Protein AF-A0ABD2MFW4-F1 (afdb_monomer_lite)

Foldseek 3Di:
DPVVVVVVVVVVVVVVVVVVVVVVVVLVVQLEAEEEPCQDPVNLVVLLVSVQVPGAYEYEYLCPPADDPDNPDDGPSNVVSCVVSVDDHHYDHDDPVPPVVVVVCVVVGPHDPDYDDDD

pLDDT: mean 78.67, std 15.23, range [41.5, 95.81]

InterPro domains:
  IPR001509 NAD-dependent epimerase/dehydratase [PF01370] (33-108)
  IPR036291 NAD(P)-binding domain superfamily [SSF51735] (30-109)

Structure (mmCIF, N/CA/C/O backbone):
data_AF-A0ABD2MFW4-F1
#
_entry.id   AF-A0ABD2MFW4-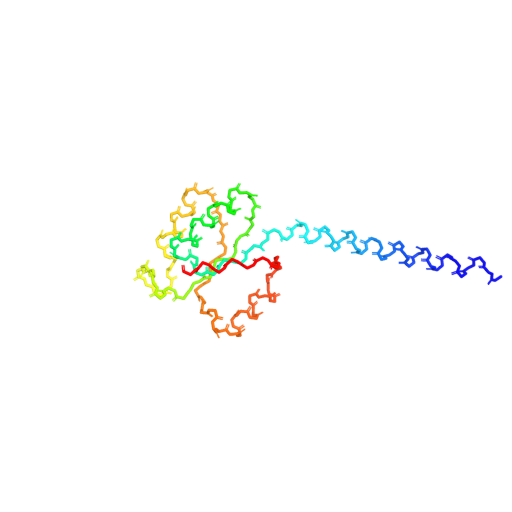F1
#
loop_
_atom_site.group_PDB
_atom_site.id
_atom_site.type_symbol
_atom_site.label_atom_id
_atom_site.label_alt_id
_atom_site.label_comp_id
_atom_site.label_asym_id
_atom_site.label_entity_id
_atom_site.label_seq_id
_atom_site.pdbx_PDB_ins_code
_atom_site.Cartn_x
_atom_site.Cartn_y
_atom_site.Cartn_z
_atom_site.occupancy
_atom_site.B_iso_or_equiv
_atom_site.auth_seq_id
_atom_site.auth_comp_id
_atom_site.auth_asym_id
_atom_site.auth_atom_id
_atom_site.pdbx_PDB_model_num
ATOM 1 N N . MET A 1 1 ? -53.372 -24.096 9.991 1.00 47.19 1 MET A N 1
ATOM 2 C CA . MET A 1 1 ? -52.307 -24.054 8.956 1.00 47.19 1 MET A CA 1
ATOM 3 C C . MET A 1 1 ? -52.017 -22.631 8.430 1.00 47.19 1 MET A C 1
ATOM 5 O O . MET A 1 1 ? -51.573 -22.485 7.301 1.00 47.19 1 MET A O 1
ATOM 9 N N . LEU A 1 2 ? -52.228 -21.573 9.234 1.00 43.91 2 LEU A N 1
ATOM 10 C CA . LEU A 1 2 ? -51.948 -20.172 8.848 1.00 43.91 2 LEU A CA 1
ATOM 11 C C . LEU A 1 2 ? -50.856 -19.507 9.711 1.00 43.91 2 LEU A C 1
ATOM 13 O O . LEU A 1 2 ? -50.179 -18.607 9.235 1.00 43.91 2 LEU A O 1
ATOM 17 N N . ILE A 1 3 ? -50.591 -20.020 10.920 1.00 47.00 3 ILE A N 1
ATOM 18 C CA . ILE A 1 3 ? -49.535 -19.511 11.819 1.00 47.00 3 ILE A CA 1
ATOM 19 C C . ILE A 1 3 ? -48.130 -19.982 11.376 1.00 47.00 3 ILE A C 1
ATOM 21 O O . ILE A 1 3 ? -47.151 -19.256 11.504 1.00 47.00 3 ILE A O 1
ATOM 25 N N . LEU A 1 4 ? -48.022 -21.161 10.750 1.00 41.50 4 LEU A N 1
ATOM 26 C CA . LEU A 1 4 ? -46.742 -21.696 10.257 1.00 41.50 4 LEU A CA 1
ATOM 27 C C . LEU A 1 4 ? -46.185 -20.941 9.034 1.00 41.50 4 LEU A C 1
ATOM 29 O O . LEU A 1 4 ? -44.974 -20.921 8.850 1.00 41.50 4 LEU A O 1
ATOM 33 N N . LYS A 1 5 ? -47.027 -20.274 8.226 1.00 45.56 5 LYS A N 1
ATOM 34 C CA . LYS A 1 5 ? -46.563 -19.492 7.061 1.00 45.56 5 LYS A CA 1
ATOM 35 C C . LYS A 1 5 ? -45.933 -18.144 7.448 1.00 45.56 5 LYS A C 1
ATOM 37 O O . LYS A 1 5 ? -45.047 -17.689 6.732 1.00 45.56 5 LYS A O 1
ATOM 42 N N . SER A 1 6 ? -46.325 -17.523 8.569 1.00 51.31 6 SER A N 1
ATOM 43 C CA . SER A 1 6 ? -45.706 -16.259 9.017 1.00 51.31 6 SER A CA 1
ATOM 44 C C . SER A 1 6 ? -44.363 -16.477 9.729 1.00 51.31 6 SER A C 1
ATOM 46 O O . SER A 1 6 ? -43.450 -15.667 9.583 1.00 51.31 6 SER A O 1
ATOM 48 N N . LEU A 1 7 ? -44.203 -17.607 10.429 1.00 48.97 7 LEU A N 1
ATOM 49 C CA . LEU A 1 7 ? -42.967 -17.967 11.136 1.00 48.97 7 LEU A CA 1
ATOM 50 C C . LEU A 1 7 ? -41.800 -18.269 10.185 1.00 48.97 7 LEU A C 1
ATOM 52 O O . LEU A 1 7 ? -40.664 -17.905 10.485 1.00 48.97 7 LEU A O 1
ATOM 56 N N . VAL A 1 8 ? -42.068 -18.881 9.023 1.00 56.84 8 VAL A N 1
ATOM 57 C CA . VAL A 1 8 ? -41.059 -19.080 7.962 1.00 56.84 8 VAL A CA 1
ATOM 58 C C . VAL A 1 8 ? -40.525 -17.732 7.475 1.00 56.84 8 VAL A C 1
ATOM 60 O O . VAL A 1 8 ? -39.321 -17.583 7.293 1.00 56.84 8 VAL A O 1
ATOM 63 N N . ASN A 1 9 ? -41.399 -16.731 7.355 1.00 63.62 9 ASN A N 1
ATOM 64 C CA . ASN A 1 9 ? -41.028 -15.395 6.902 1.00 63.62 9 ASN A CA 1
ATOM 65 C C . ASN A 1 9 ? -40.169 -14.651 7.940 1.00 63.62 9 ASN A C 1
ATOM 67 O O . ASN A 1 9 ? -39.172 -14.035 7.582 1.00 63.62 9 ASN A O 1
ATOM 71 N N . LEU A 1 10 ? -40.476 -14.790 9.236 1.00 69.50 10 LEU A N 1
ATOM 72 C CA . LEU A 1 10 ? -39.669 -14.192 10.306 1.00 69.50 10 LEU A CA 1
ATOM 73 C C . LEU A 1 10 ? -38.294 -14.865 10.441 1.00 69.50 10 LEU A C 1
ATOM 75 O O . LEU A 1 10 ? -37.288 -14.180 10.589 1.00 69.50 10 LEU A O 1
ATOM 79 N N . ARG A 1 11 ? -38.216 -16.199 10.334 1.00 74.12 11 ARG A N 1
ATOM 80 C CA . ARG A 1 11 ? -36.931 -16.923 10.358 1.00 74.12 11 ARG A CA 1
ATOM 81 C C . ARG A 1 11 ? -36.052 -16.569 9.161 1.00 74.12 11 ARG A C 1
ATOM 83 O O . ARG A 1 11 ? -34.842 -16.435 9.317 1.00 74.12 11 ARG A O 1
ATOM 90 N N . GLN A 1 12 ? -36.657 -16.423 7.982 1.00 73.75 12 GLN A N 1
ATOM 91 C CA . GLN A 1 12 ? -35.964 -15.996 6.771 1.00 73.75 12 GLN A CA 1
ATOM 92 C C . GLN A 1 12 ? -35.491 -14.540 6.899 1.00 73.75 12 GLN A C 1
ATOM 94 O O . GLN A 1 12 ? -34.336 -14.252 6.604 1.00 73.75 12 GLN A O 1
ATOM 99 N N . PHE A 1 13 ? -36.345 -13.647 7.407 1.00 77.69 13 PHE A N 1
ATOM 100 C CA . PHE A 1 13 ? -36.016 -12.245 7.658 1.00 77.69 13 PHE A CA 1
ATOM 101 C C . PHE A 1 13 ? -34.871 -12.096 8.660 1.00 77.69 13 PHE A C 1
ATOM 103 O O . PHE A 1 13 ? -33.907 -11.402 8.369 1.00 77.69 13 PHE A O 1
ATOM 110 N N . ILE A 1 14 ? -34.914 -12.810 9.790 1.00 79.25 14 ILE A N 1
ATOM 111 C CA . ILE A 1 14 ? -33.826 -12.820 10.778 1.00 79.25 14 ILE A CA 1
ATOM 112 C C . ILE A 1 14 ? -32.533 -13.353 10.146 1.00 79.25 14 ILE A C 1
ATOM 114 O O . ILE A 1 14 ? -31.467 -12.797 10.384 1.00 79.25 14 ILE A O 1
ATOM 118 N N . LYS A 1 15 ? -32.606 -14.380 9.286 1.00 81.56 15 LYS A N 1
ATOM 119 C CA . LYS A 1 15 ? -31.439 -14.867 8.531 1.00 81.56 15 LYS A CA 1
ATOM 120 C C . LYS A 1 15 ? -30.850 -13.796 7.614 1.00 81.56 15 LYS A C 1
ATOM 122 O O . LYS A 1 15 ? -29.637 -13.633 7.608 1.00 81.56 15 LYS A O 1
ATOM 127 N N . TYR A 1 16 ? -31.680 -13.086 6.849 1.00 78.56 16 TYR A N 1
ATOM 128 C CA . TYR A 1 16 ? -31.216 -12.001 5.981 1.00 78.56 16 TYR A CA 1
ATOM 129 C C . TYR A 1 16 ?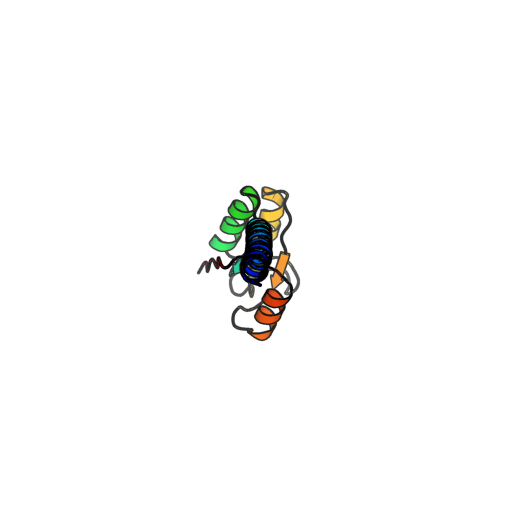 -30.685 -10.818 6.779 1.00 78.56 16 TYR A C 1
ATOM 131 O O . TYR A 1 16 ? -29.679 -10.248 6.388 1.00 78.56 16 TYR A O 1
ATOM 139 N N . PHE A 1 17 ? -31.315 -10.480 7.901 1.00 77.75 17 PHE A N 1
ATOM 140 C CA . PHE A 1 17 ? -30.878 -9.407 8.782 1.00 77.75 17 PHE A CA 1
ATOM 141 C C . PHE A 1 17 ? -29.505 -9.714 9.387 1.00 77.75 17 PHE A C 1
ATOM 143 O O . PHE A 1 17 ? -28.594 -8.915 9.240 1.00 77.75 17 PHE A O 1
ATOM 150 N N . ILE A 1 18 ? -29.308 -10.918 9.935 1.00 76.62 18 ILE A N 1
ATOM 151 C CA . ILE A 1 18 ? -28.003 -11.371 10.442 1.00 76.62 18 ILE A CA 1
ATOM 152 C C . ILE A 1 18 ? -26.968 -11.454 9.311 1.00 76.62 18 ILE A C 1
ATOM 154 O O . ILE A 1 18 ? -25.811 -11.102 9.506 1.00 76.62 18 ILE A O 1
ATOM 158 N N . LEU A 1 19 ? -27.353 -11.912 8.115 1.00 76.81 19 LEU A N 1
ATOM 159 C CA . LEU A 1 19 ? -26.450 -11.953 6.961 1.00 76.81 19 LEU A CA 1
ATOM 160 C C . LEU A 1 19 ? -26.041 -10.544 6.519 1.00 76.81 19 LEU A C 1
ATOM 162 O O . LEU A 1 19 ? -24.879 -10.336 6.198 1.00 76.81 19 LEU A O 1
ATOM 166 N N . LEU A 1 20 ? -26.977 -9.594 6.514 1.00 72.75 20 LEU A N 1
ATOM 167 C CA . LEU A 1 20 ? -26.726 -8.193 6.193 1.00 72.75 20 LEU A CA 1
ATOM 168 C C . LEU A 1 20 ? -25.873 -7.522 7.262 1.00 72.75 20 LEU A C 1
ATOM 170 O O . LEU A 1 20 ? -24.955 -6.808 6.892 1.00 72.75 20 LEU A O 1
ATOM 174 N N . GLU A 1 21 ? -26.114 -7.775 8.549 1.00 72.81 21 GLU A N 1
ATOM 175 C CA . GLU A 1 21 ? -25.255 -7.286 9.630 1.00 72.81 21 GLU A CA 1
ATOM 176 C C . GLU A 1 21 ? -23.850 -7.872 9.525 1.00 72.81 21 GLU A C 1
ATOM 178 O O . GLU A 1 21 ? -22.886 -7.123 9.590 1.00 72.81 21 GLU A O 1
ATOM 183 N N . ASN A 1 22 ? -23.709 -9.173 9.262 1.00 63.66 22 ASN A N 1
ATOM 184 C CA . ASN A 1 22 ? -22.401 -9.794 9.048 1.00 63.66 22 ASN A CA 1
ATOM 185 C C . ASN A 1 22 ? -21.709 -9.271 7.784 1.00 63.66 22 ASN A C 1
ATOM 187 O O . ASN A 1 22 ? -20.507 -9.047 7.807 1.00 63.66 22 ASN A O 1
ATOM 191 N N . LEU A 1 23 ? -22.444 -9.036 6.692 1.00 62.19 23 LEU A N 1
ATOM 192 C CA . LEU A 1 23 ? -21.913 -8.380 5.495 1.00 62.19 23 LEU A CA 1
ATOM 193 C C . LEU A 1 23 ? -21.478 -6.949 5.814 1.00 62.19 23 LEU A C 1
ATOM 195 O O . LEU A 1 23 ? -20.367 -6.578 5.475 1.00 62.19 23 LEU A O 1
ATOM 199 N N . LEU A 1 24 ? -22.300 -6.164 6.506 1.00 60.53 24 LEU A N 1
ATOM 200 C CA . LEU A 1 24 ? -21.962 -4.809 6.942 1.00 60.53 24 LEU A CA 1
ATOM 201 C C . LEU A 1 24 ? -20.733 -4.805 7.852 1.00 60.53 24 LEU A C 1
ATOM 203 O O . LEU A 1 24 ? -19.861 -3.975 7.648 1.00 60.53 24 LEU A O 1
ATOM 207 N N . ILE A 1 25 ? -20.619 -5.749 8.785 1.00 58.62 25 ILE A N 1
ATOM 208 C CA . ILE A 1 25 ? -19.445 -5.934 9.646 1.00 58.62 25 ILE A CA 1
ATOM 209 C C . ILE A 1 25 ? -18.219 -6.290 8.799 1.00 58.62 25 ILE A C 1
ATOM 211 O O . ILE A 1 25 ? -17.214 -5.598 8.885 1.00 58.62 25 ILE A O 1
ATOM 215 N N . CYS A 1 26 ? -18.308 -7.272 7.895 1.00 52.62 26 CYS A N 1
ATOM 216 C CA . CYS A 1 26 ? -17.213 -7.616 6.984 1.00 52.62 26 CYS A CA 1
ATOM 217 C C . CYS A 1 26 ? -16.783 -6.437 6.093 1.00 52.62 26 CYS A C 1
ATOM 219 O O . CYS A 1 26 ? -15.596 -6.286 5.824 1.00 52.62 26 CYS A O 1
ATOM 221 N N . TRP A 1 27 ? -17.725 -5.599 5.652 1.00 51.06 27 TRP A N 1
ATOM 222 C CA . TRP A 1 27 ? -17.457 -4.393 4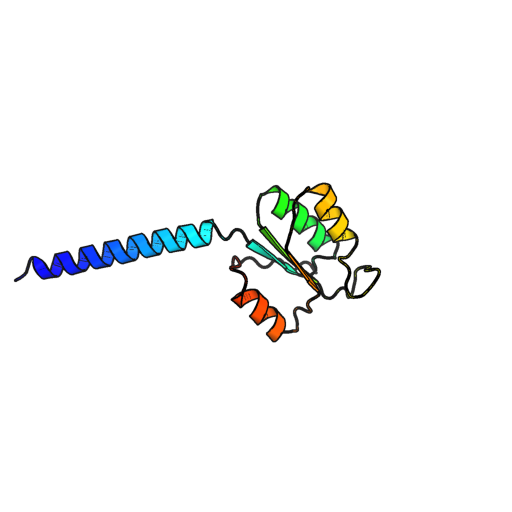.860 1.00 51.06 27 TRP A CA 1
ATOM 223 C C . TRP A 1 27 ? -16.877 -3.244 5.699 1.00 51.06 27 TRP A C 1
ATOM 225 O O . TRP A 1 27 ? -16.052 -2.477 5.209 1.00 51.06 27 TRP A O 1
ATOM 235 N N . VAL A 1 28 ? -17.296 -3.119 6.959 1.00 53.12 28 VAL A N 1
ATOM 236 C CA . VAL A 1 28 ? -16.772 -2.146 7.930 1.00 53.12 28 VAL A CA 1
ATOM 237 C C . VAL A 1 28 ? -15.370 -2.542 8.413 1.00 53.12 28 VAL A C 1
ATOM 239 O O . VAL A 1 28 ? -14.551 -1.660 8.690 1.00 53.12 28 VAL A O 1
ATOM 242 N N . ASP A 1 29 ? -15.072 -3.841 8.456 1.00 55.28 29 ASP A N 1
ATOM 243 C CA . ASP A 1 29 ? -13.778 -4.392 8.861 1.00 55.28 29 ASP A CA 1
ATOM 244 C C . ASP A 1 29 ? -12.769 -4.451 7.705 1.00 55.28 29 ASP A C 1
ATOM 246 O O . ASP A 1 29 ? -11.560 -4.380 7.937 1.00 55.28 29 ASP A O 1
ATOM 250 N N . SER A 1 30 ? -13.221 -4.504 6.447 1.00 59.44 30 SER A N 1
ATOM 251 C CA . SER A 1 30 ? -12.339 -4.453 5.277 1.00 59.44 30 SER A CA 1
ATOM 252 C C . SER A 1 30 ? -11.886 -3.022 4.971 1.00 59.44 30 SER A C 1
ATOM 254 O O . SER A 1 30 ? -12.161 -2.504 3.899 1.00 59.44 30 SER A O 1
ATOM 256 N N . LYS A 1 31 ? -11.164 -2.353 5.877 1.00 79.38 31 LYS A N 1
ATOM 257 C CA . LYS A 1 31 ? -10.601 -1.002 5.652 1.00 79.38 31 LYS A CA 1
ATOM 258 C C . LYS A 1 31 ? -9.381 -1.008 4.724 1.00 79.38 31 LYS A C 1
ATOM 260 O O . LYS A 1 31 ? -8.420 -0.280 4.965 1.00 79.38 31 LYS A O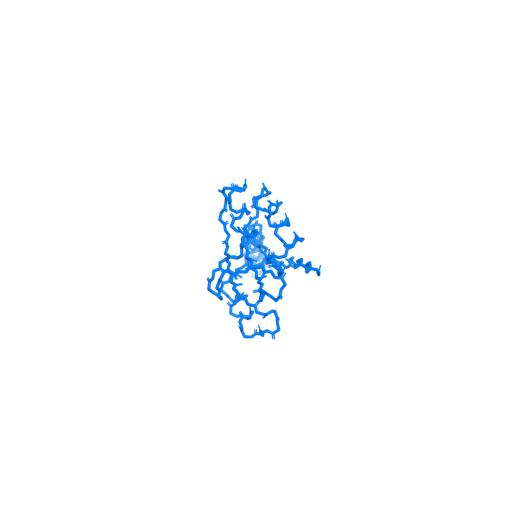 1
ATOM 265 N N . THR A 1 32 ? -9.381 -1.851 3.695 1.00 87.94 32 THR A N 1
ATOM 266 C CA . THR A 1 32 ? -8.250 -2.002 2.779 1.00 87.94 32 THR A CA 1
ATOM 267 C C . THR A 1 32 ? -8.480 -1.186 1.518 1.00 87.94 32 THR A C 1
ATOM 269 O O . THR A 1 32 ? -9.445 -1.417 0.789 1.00 87.94 32 THR A O 1
ATOM 272 N N . ILE A 1 33 ? -7.576 -0.246 1.251 1.00 89.31 33 ILE A N 1
ATOM 273 C CA . ILE A 1 33 ? -7.626 0.652 0.094 1.00 89.31 33 ILE A CA 1
ATOM 274 C C . ILE A 1 33 ? -6.502 0.301 -0.880 1.00 89.31 33 ILE A C 1
ATOM 276 O O . ILE A 1 33 ? -5.347 0.130 -0.483 1.00 89.31 33 ILE A O 1
ATOM 280 N N . LEU A 1 34 ? -6.847 0.220 -2.166 1.00 90.69 34 LEU A N 1
ATOM 281 C CA . LEU A 1 34 ? -5.889 0.072 -3.255 1.00 90.69 34 LEU A CA 1
ATOM 282 C C . LEU A 1 34 ? -5.424 1.455 -3.720 1.00 90.69 34 LEU A C 1
ATOM 284 O O . LEU A 1 34 ? -6.236 2.280 -4.135 1.00 90.69 34 LEU A O 1
ATOM 288 N N . VAL A 1 35 ? -4.117 1.698 -3.684 1.00 90.88 35 VAL A N 1
ATOM 289 C CA . VAL A 1 35 ? -3.502 2.941 -4.159 1.00 90.88 35 VAL A CA 1
ATOM 290 C C . VAL A 1 35 ? -2.639 2.627 -5.370 1.00 90.88 35 VAL A C 1
ATOM 292 O O . VAL A 1 35 ? -1.655 1.902 -5.258 1.00 90.88 35 VAL A O 1
ATOM 295 N N . THR A 1 36 ? -2.995 3.179 -6.526 1.00 89.25 36 THR A N 1
ATOM 296 C CA . THR A 1 36 ? -2.173 3.122 -7.745 1.00 89.25 36 THR A CA 1
ATOM 297 C C . THR A 1 36 ? -1.223 4.314 -7.802 1.00 89.25 36 THR A C 1
ATOM 299 O O . THR A 1 36 ? -1.500 5.331 -7.171 1.00 89.25 36 THR A O 1
ATOM 302 N N . GLY A 1 37 ? -0.129 4.236 -8.565 1.00 87.81 37 GLY A N 1
ATOM 303 C CA . GLY A 1 37 ? 0.863 5.321 -8.594 1.00 87.81 37 GLY A CA 1
ATOM 304 C C . GLY A 1 37 ? 1.505 5.548 -7.218 1.00 87.81 37 GLY A C 1
ATOM 305 O O . GLY A 1 37 ? 1.857 6.673 -6.856 1.00 87.81 37 GLY A O 1
ATOM 306 N N . ALA A 1 38 ? 1.577 4.488 -6.406 1.00 90.00 38 ALA A N 1
ATOM 307 C CA . ALA A 1 38 ? 1.949 4.551 -5.000 1.00 90.00 38 ALA A CA 1
ATOM 308 C C . ALA A 1 38 ? 3.369 5.086 -4.760 1.00 90.00 38 ALA A C 1
ATOM 310 O O . ALA A 1 38 ? 3.623 5.713 -3.732 1.00 90.00 38 ALA A O 1
ATOM 311 N N . GLY A 1 39 ? 4.293 4.858 -5.696 1.00 87.75 39 GLY A N 1
ATOM 312 C CA . GLY A 1 39 ? 5.664 5.358 -5.624 1.00 87.75 39 GLY A CA 1
ATOM 313 C C . GLY A 1 39 ? 5.783 6.851 -5.936 1.00 87.75 39 GLY A C 1
ATOM 314 O O . GLY A 1 39 ? 6.791 7.467 -5.575 1.00 87.75 39 GLY A O 1
ATOM 315 N N . GLY A 1 40 ? 4.767 7.442 -6.572 1.00 86.69 40 GLY A N 1
ATOM 316 C CA . GLY A 1 40 ? 4.708 8.860 -6.911 1.00 86.69 40 GLY A CA 1
ATOM 317 C C . GLY A 1 40 ? 4.523 9.781 -5.701 1.00 86.69 40 GLY A C 1
ATOM 318 O O . GLY A 1 40 ? 4.223 9.348 -4.585 1.00 86.69 40 GLY A O 1
ATOM 319 N N . TYR A 1 41 ? 4.679 11.088 -5.923 1.00 85.56 41 TYR A N 1
ATOM 320 C CA . TYR A 1 41 ? 4.550 12.103 -4.870 1.00 85.56 41 TYR A CA 1
ATOM 321 C C . TYR A 1 41 ? 3.165 12.071 -4.203 1.00 85.56 41 TYR A C 1
ATOM 323 O O . TYR A 1 41 ? 3.061 11.897 -2.992 1.00 85.56 41 TYR A O 1
ATOM 331 N N . ILE A 1 42 ? 2.092 12.155 -4.995 1.00 86.88 42 ILE A N 1
ATOM 332 C CA . ILE A 1 42 ? 0.720 12.168 -4.467 1.00 86.88 42 ILE A CA 1
ATOM 333 C C . ILE A 1 42 ? 0.358 10.808 -3.850 1.00 86.88 42 ILE A C 1
ATOM 335 O O . ILE A 1 42 ? -0.202 10.758 -2.753 1.00 86.88 42 ILE A O 1
ATOM 339 N N . GLY A 1 43 ? 0.707 9.705 -4.522 1.00 89.25 43 GLY A N 1
ATOM 340 C CA . GLY A 1 43 ? 0.453 8.346 -4.040 1.00 89.25 43 GLY A CA 1
ATOM 341 C C . GLY A 1 43 ? 1.092 8.078 -2.678 1.00 89.25 43 GLY A C 1
ATOM 342 O O . GLY A 1 43 ? 0.393 7.721 -1.732 1.00 89.25 43 GLY A O 1
ATOM 343 N N . SER A 1 44 ? 2.393 8.335 -2.537 1.00 90.88 44 SER A N 1
ATOM 344 C CA . SER A 1 44 ? 3.111 8.104 -1.276 1.00 90.88 44 SER A CA 1
ATOM 345 C C . SER A 1 44 ? 2.569 8.949 -0.116 1.00 90.88 44 SER A C 1
ATOM 347 O O . SER A 1 44 ? 2.383 8.421 0.980 1.00 90.88 44 SER A O 1
ATOM 349 N N . HIS A 1 45 ? 2.232 10.222 -0.350 1.00 90.75 45 HIS A N 1
ATOM 350 C CA . HIS A 1 45 ? 1.596 11.071 0.664 1.00 90.75 45 HIS A CA 1
ATOM 351 C C . HIS A 1 45 ? 0.193 10.581 1.048 1.00 90.75 45 HIS A C 1
ATOM 353 O O . HIS A 1 45 ? -0.149 10.560 2.228 1.00 90.75 45 HIS A O 1
ATOM 359 N N . THR A 1 46 ? -0.597 10.121 0.076 1.00 91.69 46 THR A N 1
ATOM 360 C CA . THR A 1 46 ? -1.924 9.544 0.340 1.00 91.69 46 THR A CA 1
ATOM 361 C C . THR A 1 46 ? -1.809 8.318 1.243 1.00 91.69 46 THR A C 1
ATOM 363 O O . THR A 1 46 ? -2.568 8.182 2.199 1.00 91.69 46 THR A O 1
ATOM 366 N N . ILE A 1 47 ? -0.822 7.451 1.002 1.00 93.38 47 ILE A N 1
ATOM 367 C CA . ILE A 1 47 ? -0.600 6.255 1.824 1.00 93.38 47 ILE A CA 1
ATOM 368 C C . ILE A 1 47 ? -0.273 6.632 3.273 1.00 93.38 47 ILE A C 1
ATOM 370 O O . ILE A 1 47 ? -0.774 5.976 4.184 1.00 93.38 47 ILE A O 1
ATOM 374 N N . VAL A 1 48 ? 0.508 7.692 3.511 1.00 94.50 48 VAL A N 1
ATOM 375 C CA . VAL A 1 48 ? 0.783 8.177 4.877 1.00 94.50 48 VAL A CA 1
ATOM 376 C C . VAL A 1 48 ? -0.517 8.511 5.610 1.00 94.50 48 VAL A C 1
ATOM 378 O O . VAL A 1 48 ? -0.730 8.023 6.720 1.00 94.50 48 VAL A O 1
ATOM 381 N N . GLU A 1 49 ? -1.407 9.282 4.984 1.00 92.12 49 GLU A N 1
ATOM 382 C CA . GLU A 1 49 ? -2.683 9.683 5.589 1.00 92.12 49 GLU A CA 1
ATOM 383 C C . GLU A 1 49 ? -3.619 8.492 5.830 1.00 92.12 49 GLU A C 1
ATOM 385 O O . GLU A 1 49 ? -4.224 8.367 6.901 1.00 92.12 49 GLU A O 1
ATOM 390 N N . LEU A 1 50 ? -3.695 7.564 4.873 1.00 91.56 50 LEU A N 1
ATOM 391 C CA . LEU A 1 50 ? -4.489 6.342 5.004 1.00 91.56 50 LEU A CA 1
ATOM 392 C C . LEU A 1 50 ? -3.990 5.467 6.160 1.00 91.56 50 LEU A C 1
ATOM 394 O O . LEU A 1 50 ? -4.772 5.037 7.009 1.00 91.56 50 LEU A O 1
ATOM 398 N N . LEU A 1 51 ? -2.677 5.256 6.253 1.00 92.81 51 LEU A N 1
ATOM 399 C CA . LEU A 1 51 ? -2.089 4.487 7.345 1.00 92.81 51 LEU A CA 1
ATOM 400 C C . LEU A 1 51 ? -2.288 5.188 8.692 1.00 92.81 51 LEU A C 1
ATOM 402 O O . LEU A 1 51 ? -2.624 4.529 9.677 1.00 92.81 51 LEU A O 1
ATOM 406 N N . ASN A 1 52 ? -2.138 6.512 8.768 1.00 92.25 52 ASN A N 1
ATOM 407 C CA . ASN A 1 52 ? -2.352 7.280 10.000 1.00 92.25 52 ASN A CA 1
ATOM 408 C C . ASN A 1 52 ? -3.805 7.213 10.490 1.00 92.25 52 ASN A C 1
ATOM 410 O O . ASN A 1 52 ? -4.041 7.162 11.697 1.00 92.25 52 ASN A O 1
ATOM 414 N N . THR A 1 53 ? -4.765 7.114 9.571 1.00 89.94 53 THR A N 1
ATOM 415 C CA . THR A 1 53 ? -6.197 6.944 9.868 1.00 89.94 53 THR A CA 1
ATOM 416 C C . THR A 1 53 ? -6.621 5.478 10.061 1.00 89.94 53 THR A C 1
ATOM 418 O O . THR A 1 53 ? -7.807 5.190 10.212 1.00 89.94 53 THR A O 1
ATOM 421 N N . ASN A 1 54 ? -5.651 4.557 10.162 1.00 88.12 54 ASN A N 1
ATOM 422 C CA . ASN A 1 54 ? -5.834 3.118 10.396 1.00 88.12 54 ASN A CA 1
ATOM 423 C C . ASN A 1 54 ? -6.541 2.360 9.259 1.00 88.12 54 ASN A C 1
ATOM 425 O O . ASN A 1 54 ? -7.195 1.347 9.515 1.00 88.12 54 ASN A O 1
ATOM 429 N N . TYR A 1 55 ? -6.387 2.808 8.013 1.00 89.75 55 TYR A N 1
ATOM 430 C CA . TYR A 1 55 ? -6.672 1.963 6.856 1.00 89.75 55 TYR A CA 1
ATOM 431 C C . TYR A 1 55 ? -5.503 1.016 6.588 1.00 89.75 55 TYR A C 1
ATOM 433 O O . TYR A 1 55 ? -4.337 1.342 6.820 1.00 89.75 55 TYR A O 1
ATOM 441 N N . SER A 1 56 ? -5.823 -0.160 6.063 1.00 91.25 56 SER A N 1
ATOM 442 C CA . SER A 1 56 ? -4.859 -1.035 5.409 1.00 91.25 56 SER A CA 1
ATOM 443 C C . SER A 1 56 ? -4.673 -0.581 3.965 1.00 91.25 56 SER A C 1
ATOM 445 O O . SER A 1 56 ? -5.605 -0.092 3.328 1.00 91.25 56 SER A O 1
ATOM 447 N N . VAL A 1 57 ? -3.465 -0.736 3.433 1.00 91.75 57 VAL A N 1
ATOM 448 C CA . VAL A 1 57 ? -3.141 -0.266 2.084 1.00 91.75 57 VAL A CA 1
ATOM 449 C C . VAL A 1 57 ? -2.539 -1.392 1.254 1.00 91.75 57 VAL A C 1
ATOM 451 O O . VAL A 1 57 ? -1.654 -2.119 1.714 1.00 91.75 57 VAL A O 1
ATOM 454 N N . VAL A 1 58 ? -2.999 -1.486 0.008 1.00 92.56 58 VAL A N 1
ATOM 455 C CA . VAL A 1 58 ? -2.329 -2.201 -1.079 1.00 92.56 58 VAL A CA 1
ATOM 456 C C . VAL A 1 58 ? -1.811 -1.161 -2.063 1.00 92.56 58 VAL A C 1
ATOM 458 O O . VAL A 1 58 ? -2.582 -0.444 -2.691 1.00 92.56 58 VAL A O 1
ATOM 461 N N . ALA A 1 59 ? -0.497 -1.054 -2.175 1.00 92.19 59 ALA A N 1
ATOM 462 C CA . ALA A 1 59 ? 0.205 -0.104 -3.020 1.00 92.19 59 ALA A CA 1
ATOM 463 C C . ALA A 1 59 ? 0.615 -0.769 -4.341 1.00 92.19 59 ALA A C 1
ATOM 465 O O . ALA A 1 59 ? 1.333 -1.771 -4.324 1.00 92.19 59 ALA A O 1
ATOM 466 N N . LEU A 1 60 ? 0.181 -0.193 -5.464 1.00 91.25 60 LEU A N 1
ATOM 467 C CA . LEU A 1 60 ? 0.540 -0.594 -6.824 1.00 91.25 60 LEU A CA 1
ATOM 468 C C . LEU A 1 60 ? 1.257 0.540 -7.555 1.00 91.25 60 LEU A C 1
ATOM 470 O O . LEU A 1 60 ? 0.831 1.696 -7.507 1.00 91.25 60 LEU A O 1
ATOM 474 N N . ASP A 1 61 ? 2.309 0.205 -8.289 1.00 88.25 61 ASP A N 1
ATOM 475 C CA . ASP A 1 61 ? 2.963 1.113 -9.232 1.00 88.25 61 ASP A CA 1
ATOM 476 C C . ASP A 1 61 ? 3.737 0.301 -10.281 1.00 88.25 61 ASP A C 1
ATOM 478 O O . ASP A 1 61 ? 4.231 -0.788 -9.985 1.00 88.25 61 ASP A O 1
ATOM 482 N N . ASN A 1 62 ? 3.883 0.835 -11.492 1.00 85.69 62 ASN A N 1
ATOM 483 C CA . ASN A 1 62 ? 4.729 0.244 -12.532 1.00 85.69 62 ASN A CA 1
ATOM 484 C C . ASN A 1 62 ? 6.164 0.799 -12.520 1.00 85.69 62 ASN A C 1
ATOM 486 O O . ASN A 1 62 ? 7.004 0.336 -13.289 1.00 85.69 62 ASN A O 1
ATOM 490 N N . LEU A 1 63 ? 6.446 1.761 -11.637 1.00 82.19 63 LEU A N 1
ATOM 491 C CA . LEU A 1 63 ? 7.717 2.458 -11.470 1.00 82.19 63 LEU A CA 1
ATOM 492 C C . LEU A 1 63 ? 8.141 3.309 -12.674 1.00 82.19 63 LEU A C 1
ATOM 494 O O . LEU A 1 63 ? 9.311 3.665 -12.785 1.00 82.19 63 LEU A O 1
ATOM 498 N N . SER A 1 64 ? 7.218 3.687 -13.567 1.00 73.19 64 SER A N 1
ATOM 499 C CA . SER A 1 64 ? 7.587 4.427 -14.782 1.00 73.19 64 SER A CA 1
ATOM 500 C C . SER A 1 64 ? 8.188 5.808 -14.492 1.00 73.19 64 SER A C 1
ATOM 502 O O . SER A 1 64 ? 8.975 6.306 -15.291 1.00 73.19 64 SER A O 1
ATOM 504 N N . ASN A 1 65 ? 7.828 6.415 -13.352 1.00 65.62 65 ASN A N 1
ATOM 505 C CA . ASN A 1 65 ? 8.193 7.788 -12.977 1.00 65.62 65 ASN A CA 1
ATOM 506 C C . ASN A 1 65 ? 8.875 7.902 -11.602 1.00 65.62 65 ASN A C 1
ATOM 508 O O . ASN A 1 65 ? 9.019 9.010 -11.084 1.00 65.62 65 ASN A O 1
ATOM 512 N N . CYS A 1 66 ? 9.265 6.794 -10.970 1.00 60.50 66 CYS A N 1
ATOM 513 C CA . CYS A 1 66 ? 9.906 6.834 -9.657 1.00 60.50 66 CYS A CA 1
ATOM 514 C C . CYS A 1 66 ? 11.214 6.043 -9.634 1.00 60.50 66 CYS A C 1
ATOM 516 O O . CYS A 1 66 ? 11.407 5.076 -10.365 1.00 60.50 66 CYS A O 1
ATOM 518 N N . TYR A 1 67 ? 12.147 6.499 -8.798 1.00 62.62 67 TYR A N 1
ATOM 519 C CA . TYR A 1 67 ? 13.466 5.895 -8.696 1.00 62.62 67 TYR A CA 1
ATOM 520 C C . TYR A 1 67 ? 13.399 4.641 -7.819 1.00 62.62 67 TYR A C 1
ATOM 522 O O . TYR A 1 67 ? 13.165 4.724 -6.609 1.00 62.62 67 TYR A O 1
ATOM 530 N N . ALA A 1 68 ? 13.629 3.485 -8.432 1.00 63.19 68 ALA A N 1
ATOM 531 C CA . ALA A 1 68 ? 13.928 2.238 -7.745 1.00 63.19 68 ALA A CA 1
ATOM 532 C C . ALA A 1 68 ? 15.341 1.797 -8.139 1.00 63.19 68 ALA A C 1
ATOM 534 O O . ALA A 1 68 ? 15.739 1.933 -9.294 1.00 63.19 68 ALA A O 1
ATOM 535 N N . TYR A 1 69 ? 16.115 1.300 -7.173 1.00 59.59 69 TYR A N 1
ATOM 536 C CA . TYR A 1 69 ? 17.505 0.897 -7.414 1.00 59.59 69 TYR A CA 1
ATOM 537 C C . TYR A 1 69 ? 17.599 -0.338 -8.329 1.00 59.59 69 TYR A C 1
ATOM 539 O O . TYR A 1 69 ? 18.558 -0.497 -9.078 1.00 59.59 69 TYR A O 1
ATOM 547 N N . ASN A 1 70 ? 16.578 -1.195 -8.293 1.00 65.06 70 ASN A N 1
ATOM 548 C CA . ASN A 1 70 ? 16.381 -2.324 -9.194 1.00 65.06 70 ASN A CA 1
ATOM 549 C C . ASN A 1 70 ? 14.876 -2.612 -9.348 1.00 65.06 70 ASN A C 1
ATOM 551 O O . ASN A 1 70 ? 14.041 -2.062 -8.630 1.00 65.06 70 ASN A O 1
ATOM 555 N N . GLU A 1 71 ? 14.530 -3.481 -10.297 1.00 61.62 71 GLU A N 1
ATOM 556 C CA . GLU A 1 71 ? 13.143 -3.810 -10.631 1.00 61.62 71 GLU A CA 1
ATOM 557 C C . GLU A 1 71 ? 12.350 -4.506 -9.519 1.00 61.62 71 GLU A C 1
ATOM 559 O O . GLU A 1 71 ? 11.123 -4.554 -9.604 1.00 61.62 71 GLU A O 1
ATOM 564 N N . THR A 1 72 ? 13.034 -5.052 -8.519 1.00 63.69 72 THR A N 1
ATOM 565 C CA . THR A 1 72 ? 12.473 -5.856 -7.430 1.00 63.69 72 THR A CA 1
ATOM 566 C C . THR A 1 72 ? 12.350 -5.089 -6.114 1.00 63.69 72 THR A C 1
ATOM 568 O O . THR A 1 72 ? 11.707 -5.576 -5.185 1.00 63.69 72 THR A O 1
ATOM 571 N N . GLU A 1 73 ? 12.931 -3.894 -6.009 1.00 75.94 73 GLU A N 1
ATOM 572 C CA . GLU A 1 73 ? 12.911 -3.097 -4.788 1.00 75.94 73 GLU A CA 1
ATOM 573 C C . GLU A 1 73 ? 11.701 -2.167 -4.682 1.00 75.94 73 GLU A C 1
ATOM 575 O O . GLU A 1 73 ? 11.205 -1.599 -5.654 1.00 75.94 73 GLU A O 1
ATOM 580 N N . ILE A 1 74 ? 11.264 -1.963 -3.438 1.00 82.88 74 ILE A N 1
ATOM 581 C CA . ILE A 1 74 ? 10.323 -0.902 -3.081 1.00 82.88 74 ILE A CA 1
ATOM 582 C C . ILE A 1 74 ? 10.981 0.463 -3.360 1.00 82.88 74 ILE A C 1
ATOM 584 O O . ILE A 1 74 ? 12.113 0.682 -2.914 1.00 82.88 74 ILE A O 1
ATOM 588 N N . PRO A 1 75 ? 10.298 1.401 -4.040 1.00 86.56 75 PRO A N 1
ATOM 589 C CA . PRO A 1 75 ? 10.828 2.739 -4.280 1.00 86.56 75 PRO A CA 1
ATOM 590 C C . PRO A 1 75 ? 11.083 3.499 -2.969 1.00 86.56 75 PRO A C 1
ATOM 592 O O . PRO A 1 75 ? 10.398 3.306 -1.962 1.00 86.56 75 PRO A O 1
ATOM 595 N N . GLU A 1 76 ? 12.071 4.396 -2.975 1.00 89.06 76 GLU A N 1
ATOM 596 C CA . GLU A 1 76 ? 12.538 5.093 -1.764 1.00 89.06 76 GLU A CA 1
ATOM 597 C C . GLU A 1 76 ? 11.427 5.893 -1.060 1.00 89.06 76 GLU A C 1
ATOM 599 O O . GLU A 1 76 ? 11.368 5.948 0.169 1.00 89.06 76 GLU A O 1
ATOM 604 N N . SER A 1 77 ? 10.489 6.456 -1.830 1.00 89.31 77 SER A N 1
ATOM 605 C CA . SER A 1 77 ? 9.302 7.141 -1.303 1.00 89.31 77 SER A CA 1
ATOM 606 C C . SER A 1 77 ? 8.495 6.230 -0.375 1.00 89.31 77 SER A C 1
ATOM 608 O O . SER A 1 77 ? 8.181 6.614 0.750 1.00 89.31 77 SER A O 1
ATOM 610 N N . LEU A 1 78 ? 8.243 4.991 -0.792 1.00 91.81 78 LEU A N 1
ATOM 611 C CA . LEU A 1 78 ? 7.511 3.987 -0.025 1.00 91.81 78 LEU A CA 1
ATOM 612 C C . LEU A 1 78 ? 8.312 3.441 1.170 1.00 91.81 78 LEU A C 1
ATOM 614 O O . LEU A 1 78 ? 7.725 3.181 2.223 1.00 91.81 78 LEU A O 1
ATOM 618 N N . LYS A 1 79 ? 9.648 3.347 1.071 1.00 92.69 79 LYS A N 1
ATOM 619 C CA . LYS A 1 79 ? 10.512 3.061 2.238 1.00 92.69 79 LYS A CA 1
ATOM 620 C C . LYS A 1 79 ? 10.357 4.152 3.306 1.00 92.69 79 LYS A C 1
ATOM 622 O O . LYS A 1 79 ? 10.165 3.852 4.488 1.00 92.69 79 LYS A O 1
ATOM 627 N N . ARG A 1 80 ? 10.347 5.424 2.893 1.00 93.00 80 ARG A N 1
ATOM 628 C CA . ARG A 1 80 ? 10.109 6.565 3.787 1.00 93.00 80 ARG A CA 1
ATOM 629 C C . ARG A 1 80 ? 8.707 6.542 4.403 1.00 93.00 80 ARG A C 1
ATOM 631 O O . ARG A 1 80 ? 8.595 6.821 5.593 1.00 93.00 80 ARG A O 1
ATOM 638 N N . VAL A 1 81 ? 7.663 6.156 3.662 1.00 95.06 81 VAL A N 1
ATOM 639 C CA . VAL A 1 81 ? 6.302 5.994 4.219 1.00 95.06 81 VAL A CA 1
ATOM 640 C C . VAL A 1 81 ? 6.296 5.037 5.416 1.00 95.06 81 VAL A C 1
ATOM 642 O O . VAL A 1 81 ? 5.743 5.381 6.464 1.00 95.06 81 VAL A O 1
ATOM 645 N N . ARG A 1 82 ? 6.955 3.872 5.308 1.00 94.94 82 ARG A N 1
ATOM 646 C CA . ARG A 1 82 ? 7.070 2.914 6.427 1.00 94.94 82 ARG A CA 1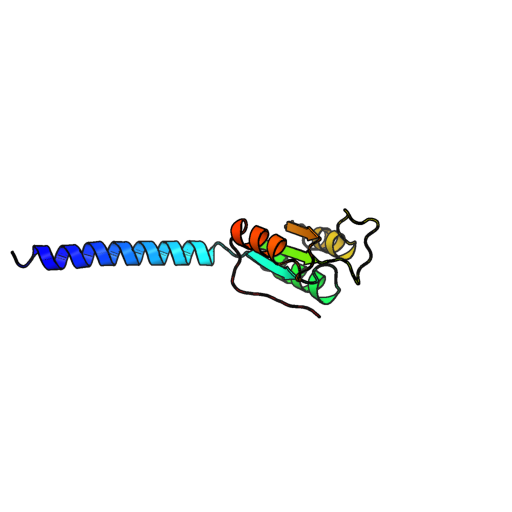
ATOM 647 C C . ARG A 1 82 ? 7.792 3.522 7.625 1.00 94.94 82 ARG A C 1
ATOM 649 O O . ARG A 1 82 ? 7.343 3.371 8.756 1.00 94.94 82 ARG A O 1
ATOM 656 N N . SER A 1 83 ? 8.878 4.257 7.383 1.00 95.12 83 SER A N 1
ATOM 657 C CA . SER A 1 83 ? 9.638 4.932 8.442 1.00 95.12 83 SER A CA 1
ATOM 658 C C . SER A 1 83 ? 8.816 6.005 9.174 1.00 95.12 83 SER A C 1
ATOM 660 O O . SER A 1 83 ? 8.850 6.067 10.403 1.00 95.12 83 SER A O 1
ATOM 662 N N . LEU A 1 84 ? 8.047 6.815 8.438 1.00 95.25 84 LEU A N 1
ATOM 663 C CA . LEU A 1 84 ? 7.240 7.909 8.991 1.00 95.25 84 LEU A CA 1
ATOM 664 C C . LEU A 1 84 ? 6.034 7.404 9.786 1.00 95.25 84 LEU A C 1
ATOM 666 O O . LEU A 1 84 ? 5.763 7.891 10.881 1.00 95.25 84 LEU A O 1
ATOM 670 N N . THR A 1 85 ? 5.314 6.429 9.236 1.00 94.50 85 THR A N 1
ATOM 671 C CA . THR A 1 85 ? 4.074 5.910 9.837 1.00 94.50 85 THR A CA 1
ATOM 672 C C . THR A 1 85 ? 4.332 4.823 10.874 1.00 94.50 85 THR A C 1
ATOM 674 O O . THR A 1 85 ? 3.475 4.574 11.721 1.00 94.50 85 THR A O 1
ATOM 677 N N . LYS A 1 86 ? 5.501 4.164 10.811 1.00 95.81 86 LYS A N 1
ATOM 678 C CA . LYS A 1 86 ? 5.828 2.934 11.552 1.00 95.81 86 LYS A CA 1
ATOM 679 C C . LYS A 1 86 ? 4.797 1.819 11.321 1.00 95.81 86 LYS A C 1
ATOM 681 O O . LYS A 1 86 ? 4.568 0.994 12.204 1.00 95.81 86 LYS A O 1
ATOM 686 N N . LYS A 1 87 ? 4.151 1.821 10.150 1.00 93.75 87 LYS A N 1
ATOM 687 C CA . LYS A 1 87 ? 3.128 0.856 9.737 1.00 93.75 87 LYS A CA 1
ATOM 688 C C . LYS A 1 87 ? 3.531 0.182 8.431 1.00 93.75 87 LYS A C 1
ATOM 690 O O . LYS A 1 87 ? 4.204 0.772 7.587 1.00 93.75 87 LYS A O 1
ATOM 695 N N . GLU A 1 88 ? 3.089 -1.059 8.286 1.00 94.12 88 GLU A N 1
ATOM 696 C CA . GLU A 1 88 ? 3.299 -1.862 7.085 1.00 94.12 88 GLU A CA 1
ATOM 697 C C . GLU A 1 88 ? 2.116 -1.755 6.120 1.00 94.12 88 GLU A C 1
ATOM 699 O O . GLU A 1 88 ? 0.988 -1.445 6.506 1.00 94.12 88 GLU A O 1
ATOM 704 N N . PHE A 1 89 ? 2.395 -2.031 4.849 1.00 93.56 89 PHE A N 1
ATOM 705 C CA . PHE A 1 89 ? 1.416 -2.110 3.768 1.00 93.56 89 PHE A CA 1
ATOM 706 C C . PHE A 1 89 ? 1.898 -3.092 2.699 1.00 93.56 89 PHE A C 1
ATOM 708 O O . PHE A 1 89 ? 3.101 -3.353 2.567 1.00 93.56 89 PHE A O 1
ATOM 715 N N . ILE A 1 90 ? 0.954 -3.620 1.922 1.00 93.19 90 ILE A N 1
ATOM 716 C CA . ILE A 1 90 ? 1.241 -4.548 0.828 1.00 93.19 90 ILE A CA 1
ATOM 717 C C . ILE A 1 90 ? 1.756 -3.739 -0.360 1.00 93.19 90 ILE A C 1
ATOM 719 O O . ILE A 1 90 ? 1.148 -2.742 -0.733 1.00 93.19 90 ILE A O 1
ATOM 723 N N . TRP A 1 91 ? 2.858 -4.171 -0.966 1.00 91.75 91 TRP A N 1
ATOM 724 C CA . TRP A 1 91 ? 3.434 -3.558 -2.160 1.00 91.75 91 TRP A CA 1
ATOM 725 C C . TRP A 1 91 ? 3.474 -4.575 -3.292 1.00 91.75 91 TRP A C 1
ATOM 727 O O . TRP A 1 91 ? 4.003 -5.668 -3.102 1.00 91.75 91 TRP A O 1
ATOM 737 N N . ASN A 1 92 ? 2.979 -4.189 -4.468 1.00 90.69 92 ASN A N 1
ATOM 738 C CA . ASN A 1 92 ? 3.168 -4.955 -5.692 1.00 90.69 92 ASN A CA 1
ATOM 739 C C . ASN A 1 92 ? 3.596 -4.021 -6.826 1.00 90.69 92 ASN A C 1
ATOM 741 O O . ASN A 1 92 ? 2.922 -3.031 -7.115 1.00 90.69 92 ASN A O 1
ATOM 745 N N . LYS A 1 93 ? 4.684 -4.371 -7.514 1.00 90.38 93 LYS A N 1
ATOM 746 C CA . LYS A 1 93 ? 5.034 -3.732 -8.783 1.00 90.38 93 LYS A CA 1
ATOM 747 C C . LYS A 1 93 ? 4.111 -4.285 -9.867 1.00 90.38 93 LYS A C 1
ATOM 749 O O . LYS A 1 93 ? 4.311 -5.406 -10.326 1.00 90.38 93 LYS A O 1
ATOM 754 N N . VAL A 1 94 ? 3.088 -3.526 -10.239 1.00 89.44 94 VAL A N 1
ATOM 755 C CA . VAL A 1 94 ? 2.057 -3.941 -11.197 1.00 89.44 94 VAL A CA 1
ATOM 756 C C . VAL A 1 94 ? 1.701 -2.762 -12.083 1.00 89.44 94 VAL A C 1
ATOM 758 O O . VAL A 1 94 ? 1.471 -1.651 -11.604 1.00 89.44 94 VAL A O 1
ATOM 761 N N . ASP A 1 95 ? 1.625 -3.017 -13.385 1.00 87.38 95 ASP A N 1
ATOM 762 C CA . ASP A 1 95 ? 1.025 -2.075 -14.314 1.00 87.38 95 ASP A CA 1
ATOM 763 C C . ASP A 1 95 ? -0.495 -2.197 -14.253 1.00 87.38 95 ASP A C 1
ATOM 765 O O . ASP A 1 95 ? -1.049 -3.275 -14.441 1.00 87.38 95 ASP A O 1
ATOM 769 N N . ILE A 1 96 ? -1.187 -1.084 -14.024 1.00 86.25 96 ILE A N 1
ATOM 770 C CA . ILE A 1 96 ? -2.655 -1.051 -13.963 1.00 86.25 96 ILE A CA 1
ATOM 771 C C . ILE A 1 96 ? -3.326 -1.447 -15.291 1.00 86.25 96 ILE A C 1
ATOM 773 O O . ILE A 1 96 ? -4.535 -1.664 -15.339 1.00 86.25 96 ILE A O 1
ATOM 777 N N . ARG A 1 97 ? -2.564 -1.521 -16.387 1.00 87.62 97 ARG A N 1
ATOM 778 C CA . ARG A 1 97 ? -3.023 -2.020 -17.688 1.00 87.62 97 ARG A CA 1
ATOM 779 C C . ARG A 1 97 ? -3.004 -3.551 -17.763 1.00 87.62 97 ARG A C 1
ATOM 781 O O . ARG A 1 97 ? -3.635 -4.103 -18.665 1.00 87.62 97 ARG A O 1
ATOM 788 N N . ASP A 1 98 ? -2.325 -4.226 -16.835 1.00 91.06 98 ASP A N 1
ATOM 789 C CA . ASP A 1 98 ? -2.332 -5.681 -16.699 1.00 91.06 98 ASP A CA 1
ATOM 790 C C . ASP A 1 98 ? -3.597 -6.135 -15.960 1.00 91.06 98 ASP A C 1
ATOM 792 O O . ASP A 1 98 ? -3.707 -6.110 -14.731 1.00 91.06 98 ASP A O 1
ATOM 796 N N . LYS A 1 99 ? -4.594 -6.530 -16.750 1.00 89.62 99 LYS A N 1
ATOM 797 C CA . LYS A 1 99 ? -5.893 -6.965 -16.236 1.00 89.62 99 LYS A CA 1
ATOM 798 C C . LYS A 1 99 ? -5.796 -8.250 -15.424 1.00 89.62 99 LYS A C 1
ATOM 800 O O . LYS A 1 99 ? -6.566 -8.404 -14.479 1.00 89.62 99 LYS A O 1
ATOM 805 N N . ASP A 1 100 ? -4.904 -9.163 -15.791 1.00 92.94 100 ASP A N 1
ATOM 806 C CA . ASP A 1 100 ? -4.809 -10.465 -15.138 1.00 92.94 100 ASP A CA 1
ATOM 807 C C . ASP A 1 100 ? -4.177 -10.307 -13.754 1.00 92.94 100 ASP A C 1
ATOM 809 O O . ASP A 1 100 ? -4.752 -10.762 -12.764 1.00 92.94 100 ASP A O 1
ATOM 813 N N . ALA A 1 101 ? -3.101 -9.521 -13.655 1.00 89.19 101 ALA A N 1
ATOM 814 C CA . ALA A 1 101 ? -2.491 -9.177 -12.373 1.00 89.19 101 ALA A CA 1
ATOM 815 C C . ALA A 1 101 ? -3.467 -8.444 -11.435 1.00 89.19 101 ALA A C 1
ATOM 817 O O . ALA A 1 101 ? -3.559 -8.759 -10.245 1.00 89.19 101 ALA A O 1
ATOM 818 N N . LEU A 1 102 ? -4.240 -7.485 -11.959 1.00 88.25 102 LEU A N 1
ATOM 819 C CA . LEU A 1 102 ? -5.264 -6.795 -11.173 1.00 88.25 102 LEU A CA 1
ATOM 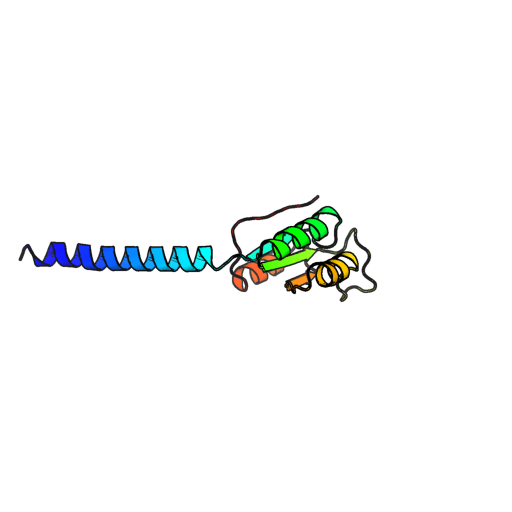820 C C . LEU A 1 102 ? -6.373 -7.746 -10.710 1.00 88.25 102 LEU A C 1
ATOM 822 O O . LEU A 1 102 ? -6.768 -7.700 -9.546 1.00 88.25 102 LEU A O 1
ATOM 826 N N . ASN A 1 103 ? -6.859 -8.623 -11.591 1.00 88.81 103 ASN A N 1
ATOM 827 C CA . ASN A 1 103 ? -7.869 -9.620 -11.239 1.00 88.81 103 ASN A CA 1
ATOM 828 C C . ASN A 1 103 ? -7.393 -10.535 -10.108 1.00 88.81 103 ASN A C 1
ATOM 830 O O . ASN A 1 103 ? -8.179 -10.852 -9.214 1.00 88.81 103 ASN A O 1
ATOM 834 N N . ASP A 1 104 ? -6.126 -10.939 -10.119 1.00 90.31 104 ASP A N 1
ATOM 835 C CA . ASP A 1 104 ? -5.555 -11.758 -9.053 1.00 90.31 104 ASP A CA 1
ATOM 836 C C . ASP A 1 104 ? -5.486 -10.995 -7.726 1.00 90.31 104 ASP A C 1
ATOM 838 O O . ASP A 1 104 ? -5.827 -11.550 -6.680 1.00 90.31 104 ASP A O 1
ATOM 842 N N . ILE A 1 105 ? -5.149 -9.704 -7.743 1.00 87.94 105 ILE A N 1
ATOM 843 C CA . ILE A 1 105 ? -5.187 -8.855 -6.542 1.00 87.94 105 ILE A CA 1
ATOM 844 C C . ILE A 1 105 ? -6.617 -8.741 -5.998 1.00 87.94 105 ILE A C 1
ATOM 846 O O . ILE A 1 105 ? -6.835 -8.968 -4.808 1.00 87.94 105 ILE A O 1
ATOM 850 N N . PHE A 1 106 ? -7.600 -8.447 -6.854 1.00 85.62 106 PHE A N 1
ATOM 851 C CA . PHE A 1 106 ? -9.002 -8.297 -6.443 1.00 85.62 106 PHE A CA 1
ATOM 852 C C . PHE A 1 106 ? -9.620 -9.593 -5.910 1.00 85.62 106 PHE A C 1
ATOM 854 O O . PHE A 1 106 ? -10.485 -9.544 -5.040 1.00 85.62 106 PHE A O 1
ATOM 861 N N . LYS A 1 107 ? -9.195 -10.758 -6.413 1.00 86.88 107 LYS A N 1
ATOM 862 C CA . LYS A 1 107 ? -9.660 -12.061 -5.909 1.00 86.88 107 LYS A CA 1
ATOM 863 C C . LYS A 1 107 ? -9.070 -12.403 -4.546 1.00 86.88 107 LYS A C 1
ATOM 865 O O . LYS A 1 107 ? -9.752 -13.016 -3.730 1.00 86.88 107 LYS A O 1
ATOM 870 N N . ASN A 1 108 ? -7.807 -12.050 -4.323 1.00 86.38 108 ASN A N 1
ATOM 871 C CA . ASN A 1 108 ? -7.071 -12.456 -3.129 1.00 86.38 108 ASN A CA 1
ATOM 872 C C . ASN A 1 108 ? -7.184 -11.452 -1.974 1.00 86.38 108 ASN A C 1
ATOM 874 O O . ASN A 1 108 ? -6.929 -11.822 -0.829 1.00 86.38 108 ASN A O 1
ATOM 878 N N . ILE A 1 109 ? -7.558 -10.197 -2.249 1.00 83.06 109 ILE A N 1
ATOM 879 C CA . ILE A 1 109 ? -7.630 -9.136 -1.242 1.00 83.06 109 ILE A CA 1
ATOM 880 C C . ILE A 1 109 ? -9.039 -8.522 -1.221 1.00 83.06 109 ILE A C 1
ATOM 882 O O . ILE A 1 109 ? -9.477 -7.977 -2.235 1.00 83.06 109 ILE A O 1
ATOM 886 N N . PRO A 1 110 ? -9.746 -8.539 -0.073 1.00 78.56 110 PRO A N 1
ATOM 887 C CA . PRO A 1 110 ? -11.018 -7.842 0.071 1.00 78.56 110 PRO A CA 1
ATOM 888 C C . PRO A 1 110 ? -10.763 -6.330 0.134 1.00 78.56 110 PRO A C 1
ATOM 890 O O . PRO A 1 110 ? -10.331 -5.795 1.157 1.00 78.56 110 PRO A O 1
ATOM 893 N N . LEU A 1 111 ? -10.985 -5.653 -0.991 1.00 76.44 111 LEU A N 1
ATOM 894 C CA . LEU A 1 111 ? -10.777 -4.215 -1.149 1.00 76.44 111 LEU A CA 1
ATOM 895 C C . LEU A 1 111 ? -12.094 -3.449 -1.000 1.00 76.44 111 LEU A C 1
ATOM 897 O O . LEU A 1 111 ? -13.132 -3.870 -1.514 1.00 76.44 111 LEU A O 1
ATOM 901 N N . MET A 1 112 ? -12.041 -2.283 -0.352 1.00 71.56 112 MET A N 1
ATOM 902 C CA . MET A 1 112 ? -13.125 -1.304 -0.450 1.00 71.56 112 MET A CA 1
ATOM 903 C C . MET A 1 112 ? -13.195 -0.731 -1.872 1.00 71.56 112 MET A C 1
ATOM 905 O O . MET A 1 112 ? -12.161 -0.583 -2.523 1.00 71.56 112 MET A O 1
ATOM 909 N N . PRO A 1 113 ? -14.381 -0.308 -2.345 1.00 63.44 113 PRO A N 1
ATOM 910 C CA . PRO A 1 113 ? -14.566 0.264 -3.683 1.00 63.44 113 PRO A CA 1
ATOM 911 C C . PRO A 1 113 ? -13.922 1.653 -3.892 1.00 63.44 113 PRO A C 1
ATOM 913 O O . PRO A 1 113 ? -14.235 2.329 -4.871 1.00 63.44 113 PRO A O 1
ATOM 916 N N . LEU A 1 114 ? -13.040 2.110 -2.999 1.00 61.03 114 LEU A N 1
ATOM 917 C CA . LEU A 1 114 ? -12.380 3.407 -3.119 1.00 61.03 114 LEU A CA 1
ATOM 918 C C . LEU A 1 114 ? -11.055 3.270 -3.882 1.00 61.03 114 LEU A C 1
ATOM 920 O O . LEU A 1 114 ? -10.081 2.730 -3.361 1.00 61.03 114 LEU A O 1
ATOM 924 N N . PHE A 1 115 ? -11.030 3.812 -5.099 1.00 61.59 115 PHE A N 1
ATOM 925 C CA . PHE A 1 115 ? -9.851 3.906 -5.957 1.00 61.59 115 PHE A CA 1
ATOM 926 C C . PHE A 1 115 ? -9.384 5.358 -6.019 1.00 61.59 115 PHE A C 1
ATOM 928 O O . PHE A 1 115 ? -10.091 6.213 -6.553 1.00 61.59 115 PHE A O 1
ATOM 935 N N . ILE A 1 116 ? -8.198 5.650 -5.491 1.00 60.62 116 ILE A N 1
ATOM 936 C CA . ILE A 1 116 ? -7.551 6.948 -5.695 1.00 60.62 116 ILE A CA 1
ATOM 937 C C . ILE A 1 116 ? -6.551 6.754 -6.834 1.00 60.62 116 ILE A C 1
ATOM 939 O O . ILE A 1 116 ? -5.606 5.978 -6.697 1.00 60.62 116 ILE A O 1
ATOM 943 N N . LEU A 1 117 ? -6.793 7.435 -7.958 1.00 56.72 117 LEU A N 1
ATOM 944 C CA . LEU A 1 117 ? -5.885 7.525 -9.104 1.00 56.72 117 LEU A CA 1
ATOM 945 C C . LEU A 1 117 ? -5.098 8.847 -9.004 1.00 56.72 117 LEU A C 1
ATOM 947 O O . LEU A 1 117 ? -5.551 9.860 -9.541 1.00 56.72 117 LEU A O 1
ATOM 951 N N . PRO A 1 118 ? -3.962 8.896 -8.288 1.00 50.66 118 PRO A N 1
ATOM 952 C CA . PRO A 1 118 ? -3.046 10.019 -8.388 1.00 50.66 118 PRO A CA 1
ATOM 953 C C . PRO A 1 118 ? -2.351 9.968 -9.754 1.00 50.66 118 PRO A C 1
ATOM 955 O O . PRO A 1 118 ? -1.674 8.989 -10.071 1.00 50.66 118 PRO A O 1
ATOM 958 N N . HIS A 1 119 ? -2.564 11.007 -10.560 1.00 47.50 119 HIS A N 1
ATOM 959 C CA . HIS A 1 119 ? -1.871 11.225 -11.829 1.00 47.50 119 HIS A CA 1
ATOM 960 C C . HIS A 1 119 ? -0.558 11.983 -11.623 1.00 47.50 119 HIS A C 1
ATOM 962 O O . HIS A 1 119 ? -0.509 12.830 -10.700 1.00 47.50 119 HIS A O 1
#

Sequence (119 aa):
MLILKSLVNLRQFIKYFILLENLLICWVDSKTILVTGAGGYIGSHTIVELLNTNYSVVALDNLSNCYAYNETEIPESLKRVRSLTKKEFIWNKVDIRDKDALNDIFKNIPLMPLFILPH

Secondary structure (DSSP, 8-state):
--HHHHHHHHHHHHHHHHHHHHHHHHHHH--EEEEESTTSHHHHHHHHHHHHTT-EEEEEE--TTS--SSTTSPPHHHHHHHHHH----EEEE--TT-HHHHHHHHHHS---S-EE---

Radius of gyration: 20.34 Å; chains: 1; bounding box: 70×36×30 Å

Organism: NCBI:txid559131